Protein AF-A0A7S2SRZ9-F1 (afdb_monomer_lite)

Secondary structure (DSSP, 8-state):
------TTS-HHHHHHHHHHHHHHHHHSS-S--EEE--TT-THHHHH-HHHHHHH-TTSEEESSEEEE-GGG-EEEEE----SS-S--TT-SHHHHHHHHHHHHHHHTTSSPPPSEEEESS--HHHHHHH--SEEE-

pLDDT: mean 90.63, std 10.05, range [46.84, 98.19]

Radius of gyration: 14.75 Å; chains: 1; bounding box: 35×39×33 Å

Organism: NCBI:txid1034831

InterPro domains:
  IPR029052 Metallo-dependent phosphatase-like [G3DSA:3.60.21.10] (1-135)
  IPR029052 Metallo-dependent phosphatase-like [SSF56300] (15-127)
  IPR051693 UPF0046 metallophosphoesterase [PTHR12905] (13-125)

Sequence (137 aa):
DILMSARKWSLGGQLHKLREFNTWLGTVPCGYKIVVAGNHDALAPELGAARIQAALSHGTYLVNDHCRGPGGIRVFGCPHSSGRSHNRAFQSREWREAAERVAEDVEEGRTDPPDILVSHGPMHALAERLGPRVHIR

Foldseek 3Di:
DDDQLAPVDDLVSSLVSLLVVLVVLQVPPDPAAEDEAELRNQVDVVVDDVVSCVSNVSYHYADQDWDADPPRQIEGEQHAADDDDPRGPNPDPVSVVSNVVVLVCCVVVVDPQGQEYEYHYPPPVSCVSSVHVYYHD

Structure (mm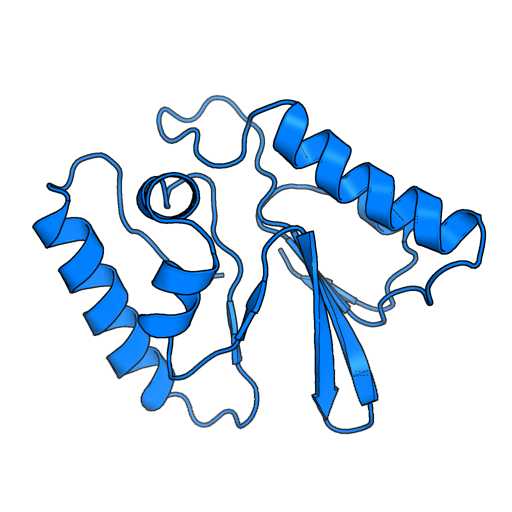CIF, N/CA/C/O backbone):
data_AF-A0A7S2SRZ9-F1
#
_entry.id   AF-A0A7S2SRZ9-F1
#
loop_
_atom_site.group_PDB
_atom_site.id
_atom_site.type_symbol
_atom_site.label_atom_id
_atom_site.label_alt_id
_atom_site.label_comp_id
_atom_site.label_asym_id
_atom_site.label_entity_id
_atom_site.label_seq_id
_atom_site.pdbx_PDB_ins_code
_atom_site.Cartn_x
_atom_site.Cartn_y
_atom_site.Cartn_z
_atom_site.occupancy
_atom_site.B_iso_or_equiv
_atom_site.auth_seq_id
_atom_site.auth_comp_id
_atom_site.auth_asym_id
_atom_site.auth_atom_id
_atom_site.pdbx_PDB_model_num
ATOM 1 N N . ASP A 1 1 ? -8.054 2.992 -3.087 1.00 46.84 1 ASP A N 1
ATOM 2 C CA . ASP A 1 1 ? -7.334 4.025 -2.314 1.00 46.84 1 ASP A CA 1
ATOM 3 C C . ASP A 1 1 ? -8.309 4.976 -1.654 1.00 46.84 1 ASP A C 1
ATOM 5 O O . ASP A 1 1 ? -9.060 5.596 -2.389 1.00 46.84 1 ASP A O 1
ATOM 9 N N . ILE A 1 2 ? -8.321 5.090 -0.318 1.00 48.50 2 ILE A N 1
ATOM 10 C CA . ILE A 1 2 ? -8.730 6.310 0.408 1.00 48.50 2 ILE A CA 1
ATOM 11 C C . ILE A 1 2 ? -8.011 6.301 1.766 1.00 48.50 2 ILE A C 1
ATOM 13 O O . ILE A 1 2 ? -8.401 5.569 2.661 1.00 48.50 2 ILE A O 1
ATOM 17 N N . LEU A 1 3 ? -7.015 7.158 1.961 1.00 47.69 3 LEU A N 1
ATOM 18 C CA . LEU A 1 3 ? -6.891 7.914 3.203 1.00 47.69 3 LEU A CA 1
ATOM 19 C C . LEU A 1 3 ? -6.440 9.327 2.816 1.00 47.69 3 LEU A C 1
ATOM 21 O O . LEU A 1 3 ? -5.633 9.525 1.914 1.00 47.69 3 LEU A O 1
ATOM 25 N N . MET A 1 4 ? -7.088 10.324 3.414 1.00 53.69 4 MET A N 1
ATOM 26 C CA . MET A 1 4 ? -6.797 11.739 3.199 1.00 53.69 4 MET A CA 1
ATOM 27 C C . MET A 1 4 ? -6.466 12.378 4.545 1.00 53.69 4 MET A C 1
ATOM 29 O O . MET A 1 4 ? -7.227 13.203 5.053 1.00 53.69 4 MET A O 1
ATOM 33 N N . SER A 1 5 ? -5.330 12.015 5.146 1.00 55.72 5 SER A N 1
ATOM 34 C CA . SER A 1 5 ? -4.807 12.767 6.292 1.00 55.72 5 SER A CA 1
ATOM 35 C C . SER A 1 5 ? -3.949 13.930 5.785 1.00 55.72 5 SER A C 1
ATOM 37 O O . SER A 1 5 ? -2.727 13.869 5.792 1.00 55.72 5 SER A O 1
ATOM 39 N N . ALA A 1 6 ? -4.574 14.987 5.262 1.00 56.84 6 ALA A N 1
ATOM 40 C CA . ALA A 1 6 ? -3.832 16.107 4.683 1.00 56.84 6 ALA A CA 1
ATOM 41 C C . ALA A 1 6 ? -2.792 16.682 5.672 1.00 56.84 6 ALA A C 1
ATOM 43 O O . ALA A 1 6 ? -3.127 16.986 6.818 1.00 56.84 6 ALA A O 1
ATOM 44 N N . ARG A 1 7 ? -1.564 16.950 5.191 1.00 60.06 7 ARG A N 1
ATOM 45 C CA . ARG A 1 7 ? -0.443 17.564 5.949 1.00 60.06 7 ARG A CA 1
ATOM 46 C C . ARG A 1 7 ? -0.775 18.866 6.691 1.00 60.06 7 ARG A C 1
ATOM 48 O O . ARG A 1 7 ? 0.013 19.327 7.504 1.00 60.06 7 ARG A O 1
ATOM 55 N N . LYS A 1 8 ? -1.911 19.494 6.380 1.00 65.31 8 LYS A N 1
ATOM 56 C CA . LYS A 1 8 ? -2.386 20.731 7.014 1.00 65.31 8 LYS A CA 1
ATOM 57 C C . LYS A 1 8 ? -3.032 20.500 8.385 1.00 65.31 8 LYS A C 1
ATOM 59 O O . LYS A 1 8 ? -3.385 21.470 9.047 1.00 65.31 8 LYS A O 1
ATOM 64 N N . TRP A 1 9 ? -3.236 19.251 8.798 1.00 70.38 9 TRP A N 1
ATOM 65 C CA . TRP A 1 9 ? -3.824 18.926 10.094 1.00 70.38 9 TRP A CA 1
ATOM 66 C C . TRP A 1 9 ? -2.756 18.645 11.144 1.00 70.38 9 TRP A C 1
ATOM 68 O O . TRP A 1 9 ? -1.704 18.075 10.852 1.00 70.38 9 TRP A O 1
ATOM 78 N N . SER A 1 10 ? -3.056 19.005 12.393 1.00 81.12 10 SER A N 1
ATOM 79 C CA . SER A 1 10 ? -2.237 18.600 13.535 1.00 81.12 10 SER A CA 1
ATOM 80 C C . SER A 1 10 ? -2.118 17.073 13.595 1.00 81.12 10 SER A C 1
ATOM 82 O O . SER A 1 10 ? -2.976 16.353 13.079 1.00 81.12 10 SER A O 1
ATOM 84 N N . LEU A 1 11 ? -1.084 16.567 14.270 1.00 81.25 11 LEU A N 1
ATOM 85 C CA . LEU A 1 11 ? -0.902 15.129 14.492 1.00 81.25 11 LEU A CA 1
ATOM 86 C C . LEU A 1 11 ? -2.172 14.471 15.066 1.00 81.25 11 LEU A C 1
ATOM 88 O O . LEU A 1 11 ? -2.621 13.436 14.57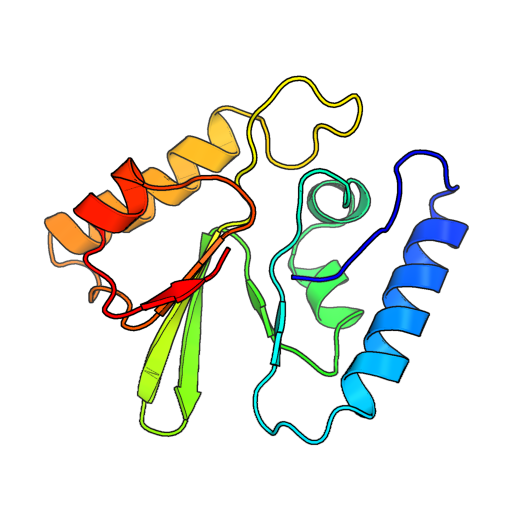8 1.00 81.25 11 LEU A O 1
ATOM 92 N N . GLY A 1 12 ? -2.796 15.118 16.057 1.00 85.06 12 GLY A N 1
ATOM 93 C CA . GLY A 1 12 ? -4.062 14.667 16.638 1.00 85.06 12 GLY A CA 1
ATOM 94 C C . GLY A 1 12 ? -5.217 14.651 15.631 1.00 85.06 12 GLY A C 1
ATOM 95 O O . GLY A 1 12 ? -5.990 13.696 15.610 1.00 85.06 12 GLY A O 1
ATOM 96 N N . GLY A 1 13 ? -5.305 15.658 14.754 1.00 86.75 13 GLY A N 1
ATOM 97 C CA . GLY A 1 13 ? -6.311 15.711 13.689 1.00 86.75 13 GLY A CA 1
ATOM 98 C C . GLY A 1 13 ? -6.131 14.609 12.641 1.00 86.75 13 GLY A C 1
ATOM 99 O O . GLY A 1 13 ? -7.102 13.959 12.259 1.00 86.75 13 GLY A O 1
ATOM 100 N N . GLN A 1 14 ? -4.891 14.336 12.225 1.00 85.81 14 GLN A N 1
ATOM 101 C CA . GLN A 1 14 ? -4.582 13.245 11.294 1.00 85.81 14 GLN A CA 1
ATOM 102 C C . GLN A 1 14 ? -4.913 11.871 11.904 1.00 85.81 14 GLN A C 1
ATOM 104 O O . GLN A 1 14 ? -5.553 11.048 11.253 1.00 85.81 14 GLN A O 1
ATOM 109 N N . LEU A 1 15 ? -4.564 11.647 13.177 1.00 88.12 15 LEU A N 1
ATOM 110 C CA . LEU A 1 15 ? -4.910 10.422 13.910 1.00 88.12 15 LEU A CA 1
ATOM 111 C C . LEU A 1 15 ? -6.419 10.238 14.084 1.00 88.12 15 LEU A C 1
ATOM 113 O O . LEU A 1 15 ? -6.926 9.126 13.948 1.00 88.12 15 LEU A O 1
ATOM 117 N N . HIS A 1 16 ? -7.147 11.312 14.389 1.00 89.25 16 HIS A N 1
ATOM 118 C CA . HIS A 1 16 ? -8.603 11.267 14.483 1.00 89.25 16 HIS A CA 1
ATOM 119 C C . HIS A 1 16 ? -9.222 10.824 13.153 1.00 89.25 16 HIS A C 1
ATOM 121 O O . HIS A 1 16 ? -10.063 9.931 13.135 1.00 89.25 16 HIS A O 1
ATOM 127 N N . LYS A 1 17 ? -8.726 11.354 12.035 1.00 89.62 17 LYS A N 1
ATOM 128 C CA . LYS A 1 17 ? -9.221 11.027 10.693 1.00 89.62 17 LYS A CA 1
ATOM 129 C C . LYS A 1 17 ? -8.868 9.617 10.244 1.00 89.62 17 LYS A C 1
ATOM 131 O O . LYS A 1 17 ? -9.695 8.960 9.622 1.00 89.62 17 LYS A O 1
ATOM 136 N N . LEU A 1 18 ? -7.696 9.118 10.632 1.00 90.12 18 LEU A N 1
ATOM 137 C CA . LEU A 1 18 ? -7.335 7.710 10.468 1.00 90.12 18 LEU A CA 1
ATOM 138 C C . LEU A 1 18 ? -8.318 6.786 11.207 1.00 90.12 18 LEU A C 1
ATOM 140 O O . LEU A 1 18 ? -8.743 5.773 10.658 1.00 90.12 18 LEU A O 1
ATOM 144 N N . ARG A 1 19 ? -8.728 7.155 12.428 1.00 92.12 19 ARG A N 1
ATOM 145 C CA . ARG A 1 19 ? -9.721 6.397 13.207 1.00 92.12 19 ARG A CA 1
ATOM 146 C C . ARG A 1 19 ? -11.119 6.479 12.601 1.00 92.12 19 ARG A C 1
ATOM 148 O O . ARG A 1 19 ? -11.777 5.452 12.511 1.00 92.12 19 ARG A O 1
ATOM 155 N N . GLU A 1 20 ? -11.561 7.657 12.159 1.00 93.38 20 GLU A N 1
ATOM 156 C CA . GLU A 1 20 ? -12.841 7.810 11.447 1.00 93.38 20 GLU A CA 1
ATOM 157 C C . GLU A 1 20 ? -12.875 6.960 10.173 1.00 93.38 20 GLU A C 1
ATOM 159 O O . GLU A 1 20 ? -13.856 6.259 9.921 1.00 93.38 20 GLU A O 1
ATOM 164 N N . PHE A 1 21 ? -11.780 6.970 9.406 1.00 93.12 21 PHE A N 1
ATOM 165 C CA . PHE A 1 21 ? -11.633 6.119 8.235 1.00 93.12 21 PHE A CA 1
ATOM 166 C C . PHE A 1 21 ? -11.708 4.636 8.602 1.00 93.12 21 PHE A C 1
ATOM 168 O O . PHE A 1 21 ? -12.443 3.902 7.953 1.00 93.12 21 PHE A O 1
ATOM 175 N N . ASN A 1 22 ? -11.023 4.195 9.660 1.00 94.94 22 ASN A N 1
ATOM 176 C CA . ASN A 1 22 ? -11.105 2.810 10.121 1.00 94.94 22 ASN A CA 1
ATOM 177 C C . ASN A 1 22 ? -12.532 2.420 10.547 1.00 94.94 22 ASN A C 1
ATOM 179 O O . ASN A 1 22 ? -13.010 1.349 10.181 1.00 94.94 22 ASN A O 1
ATOM 183 N N . THR A 1 23 ? -13.242 3.297 11.264 1.00 96.00 23 THR A N 1
ATOM 184 C CA . THR A 1 23 ? -14.647 3.076 11.638 1.00 96.00 23 THR A CA 1
ATOM 185 C C . THR A 1 23 ? -15.525 2.893 10.401 1.00 96.00 23 THR A C 1
ATOM 187 O O . THR A 1 23 ? -16.303 1.945 10.339 1.00 96.00 23 THR A O 1
ATOM 190 N N . TRP A 1 24 ? -15.373 3.755 9.391 1.00 95.31 24 TRP A N 1
ATOM 191 C CA . TRP A 1 24 ? -16.070 3.599 8.112 1.00 95.31 24 TRP A CA 1
ATOM 192 C C . TRP A 1 24 ? -15.651 2.318 7.377 1.00 95.31 24 TRP A C 1
ATOM 194 O O . TRP A 1 24 ? -16.499 1.589 6.874 1.00 95.31 24 TRP A O 1
ATOM 204 N N . LEU A 1 25 ? -14.361 1.981 7.369 1.00 94.50 25 LEU A N 1
ATOM 205 C CA . LEU A 1 25 ? -13.844 0.764 6.744 1.00 94.50 25 LEU A CA 1
ATOM 206 C C . LEU A 1 25 ? -14.484 -0.498 7.350 1.00 94.50 25 LEU A C 1
ATOM 208 O O . LEU A 1 25 ? -14.723 -1.481 6.644 1.00 94.50 25 LEU A O 1
ATOM 212 N N . GLY A 1 26 ? -14.822 -0.455 8.642 1.00 95.88 26 GLY A N 1
ATOM 213 C CA . GLY A 1 26 ? -15.571 -1.496 9.341 1.00 95.88 26 GLY A CA 1
ATOM 214 C C . GLY A 1 26 ? -17.003 -1.702 8.831 1.00 95.88 26 GLY A C 1
ATOM 215 O O . GLY A 1 26 ? -17.499 -2.824 8.908 1.00 95.88 26 GLY A O 1
ATOM 216 N N . THR A 1 27 ? -17.652 -0.680 8.258 1.00 96.25 27 THR A N 1
ATOM 217 C CA . THR A 1 27 ? -19.038 -0.775 7.756 1.00 96.25 27 THR A CA 1
ATOM 218 C C . THR A 1 27 ? -19.136 -1.293 6.323 1.00 96.25 27 THR A C 1
ATOM 220 O O . THR A 1 27 ? -20.201 -1.745 5.904 1.00 96.25 27 THR A O 1
ATOM 223 N N . VAL A 1 28 ? -18.036 -1.265 5.564 1.00 94.88 28 VAL A N 1
ATOM 224 C CA . VAL A 1 28 ? -18.012 -1.762 4.184 1.00 94.88 28 VAL A CA 1
ATOM 225 C C . VAL A 1 28 ? -18.234 -3.287 4.185 1.00 94.88 28 VAL A C 1
ATOM 227 O O . VAL A 1 28 ? -17.447 -3.999 4.827 1.00 94.88 28 VAL A O 1
ATOM 230 N N . PRO A 1 29 ? -19.239 -3.819 3.451 1.00 93.94 29 PRO A N 1
ATOM 231 C CA . PRO A 1 29 ? -19.583 -5.245 3.422 1.00 93.94 29 PRO A CA 1
ATOM 232 C C . PRO A 1 29 ? -18.619 -6.044 2.528 1.00 93.94 29 PRO A C 1
ATOM 234 O O . PRO A 1 29 ? -19.012 -6.718 1.581 1.00 93.94 29 PRO A O 1
ATOM 237 N N . CYS A 1 30 ? -17.326 -5.945 2.824 1.00 88.31 30 CYS A N 1
ATOM 238 C CA . CYS A 1 30 ? -16.256 -6.697 2.187 1.00 88.31 30 CYS A CA 1
ATOM 239 C C . CYS A 1 30 ? -15.452 -7.435 3.265 1.00 88.31 30 CYS A C 1
ATOM 241 O O . CYS A 1 30 ? -15.080 -6.840 4.279 1.00 88.31 30 CYS A O 1
ATOM 243 N N . GLY A 1 31 ? -15.181 -8.725 3.054 1.00 86.06 31 GLY A N 1
ATOM 244 C CA . GLY A 1 31 ? -14.431 -9.547 4.010 1.00 86.06 31 GLY A CA 1
ATOM 245 C C . GLY A 1 31 ? -12.929 -9.247 4.046 1.00 86.06 31 GLY A C 1
ATOM 246 O O . GLY A 1 31 ? -12.291 -9.482 5.065 1.00 86.06 31 GLY A O 1
ATOM 247 N N . TYR A 1 32 ? -12.370 -8.703 2.960 1.00 90.31 32 TYR A N 1
ATOM 248 C CA . TYR A 1 32 ? -10.939 -8.432 2.822 1.00 90.31 32 TYR A CA 1
ATOM 249 C C . TYR A 1 32 ? -10.723 -7.013 2.311 1.00 90.31 32 TYR A C 1
ATOM 251 O O . TYR A 1 32 ? -11.166 -6.649 1.224 1.00 90.31 32 TYR A O 1
ATOM 259 N N . LYS A 1 33 ? -10.046 -6.202 3.119 1.00 93.44 33 LYS A N 1
ATOM 260 C CA . LYS A 1 33 ? -9.837 -4.777 2.870 1.00 93.44 33 LYS A CA 1
ATOM 261 C C . LYS A 1 33 ? -8.346 -4.505 2.862 1.00 93.44 33 LYS A C 1
ATOM 263 O O . LYS A 1 33 ? -7.702 -4.643 3.895 1.00 93.44 33 LYS A O 1
ATOM 268 N N . ILE A 1 34 ? -7.816 -4.132 1.707 1.00 94.00 34 ILE A N 1
ATOM 269 C CA . ILE A 1 34 ? -6.416 -3.735 1.555 1.00 94.00 34 ILE A CA 1
ATOM 270 C C . ILE A 1 34 ? -6.348 -2.214 1.537 1.00 94.00 34 ILE A C 1
ATOM 272 O O . ILE A 1 34 ? -7.137 -1.561 0.854 1.00 94.00 34 ILE A O 1
ATOM 276 N N . VAL A 1 35 ? -5.410 -1.660 2.297 1.00 94.81 35 VAL A N 1
ATOM 277 C CA . VAL A 1 35 ? -5.158 -0.224 2.377 1.00 94.81 35 VAL A CA 1
ATOM 278 C C . VAL A 1 35 ? -3.701 0.034 2.020 1.00 94.81 35 VAL A C 1
ATOM 280 O O . VAL A 1 35 ? -2.792 -0.558 2.599 1.00 94.81 35 VAL A O 1
ATOM 283 N N . VAL A 1 36 ? -3.486 0.948 1.082 1.00 94.50 36 VAL A N 1
ATOM 284 C CA . VAL A 1 36 ? -2.178 1.505 0.736 1.00 94.50 36 VAL A CA 1
ATOM 285 C C . VAL A 1 36 ? -2.261 3.010 0.971 1.00 94.50 36 VAL A C 1
ATOM 287 O O . VAL A 1 36 ? -3.294 3.628 0.711 1.00 94.50 36 VAL A O 1
ATOM 290 N N . ALA A 1 37 ? -1.205 3.586 1.540 1.00 93.69 37 ALA A N 1
ATOM 291 C CA . ALA A 1 37 ? -1.128 5.023 1.777 1.00 93.69 37 ALA A CA 1
ATOM 292 C C . ALA A 1 37 ? -0.678 5.768 0.515 1.00 93.69 37 ALA A C 1
ATOM 294 O O . ALA A 1 37 ? 0.007 5.212 -0.344 1.00 93.69 37 ALA A O 1
ATOM 295 N N . GLY A 1 38 ? -1.026 7.048 0.439 1.00 90.94 38 GLY A N 1
ATOM 296 C CA . GLY A 1 38 ? -0.688 7.913 -0.678 1.00 90.94 38 GLY A CA 1
ATOM 297 C C . GLY A 1 38 ? 0.150 9.125 -0.302 1.00 90.94 38 GLY A C 1
ATOM 298 O O . GLY A 1 38 ? 0.547 9.340 0.844 1.00 90.94 38 GLY A O 1
ATOM 299 N N . ASN A 1 39 ? 0.391 9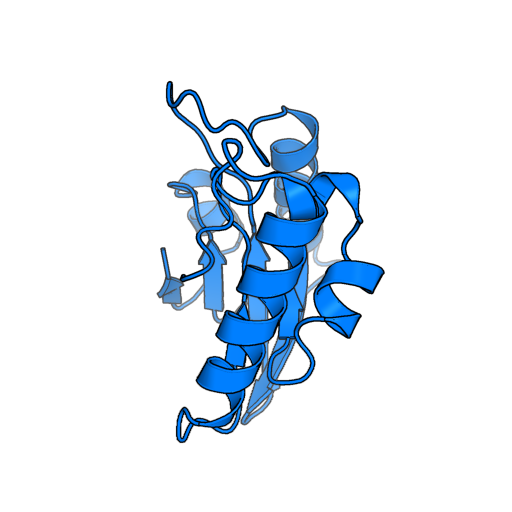.993 -1.287 1.00 91.31 39 ASN A N 1
ATOM 300 C CA . ASN A 1 39 ? 1.232 11.180 -1.108 1.00 91.31 39 ASN A CA 1
ATOM 301 C C . ASN A 1 39 ? 0.693 12.180 -0.068 1.00 91.31 39 ASN A C 1
ATOM 303 O O . ASN A 1 39 ? 1.465 13.003 0.433 1.00 91.31 39 ASN A O 1
ATOM 307 N N . HIS A 1 40 ? -0.605 12.106 0.250 1.00 88.88 40 HIS A N 1
ATOM 308 C CA . HIS A 1 40 ? -1.276 12.907 1.275 1.00 88.88 40 HIS A CA 1
ATOM 309 C C . HIS A 1 40 ? -1.063 12.388 2.699 1.00 88.88 40 HIS A C 1
ATOM 311 O O . HIS A 1 40 ? -1.140 13.194 3.620 1.00 88.88 40 HIS A O 1
ATOM 317 N N . ASP A 1 41 ? -0.719 11.117 2.890 1.00 89.44 41 ASP A N 1
ATOM 318 C CA . ASP A 1 41 ? -0.710 10.467 4.202 1.00 89.44 41 ASP A CA 1
ATOM 319 C C . ASP A 1 41 ? 0.647 10.594 4.893 1.00 89.44 41 ASP A C 1
ATOM 321 O O . ASP A 1 41 ? 1.338 9.616 5.158 1.00 89.44 41 ASP A O 1
ATOM 325 N N . ALA A 1 42 ? 1.062 11.828 5.177 1.00 88.81 42 ALA A N 1
ATOM 326 C CA . ALA A 1 42 ? 2.361 12.106 5.797 1.00 88.81 42 ALA A CA 1
ATOM 327 C C . ALA A 1 42 ? 2.527 11.489 7.189 1.00 88.81 42 ALA A C 1
ATOM 329 O O . ALA A 1 42 ? 3.638 11.137 7.573 1.00 88.81 42 ALA A O 1
ATOM 330 N N . LEU A 1 43 ? 1.413 11.281 7.890 1.00 89.50 43 LEU A N 1
ATOM 331 C CA . LEU A 1 43 ? 1.380 10.555 9.149 1.00 89.50 43 LEU A CA 1
ATOM 332 C C . LEU A 1 43 ? 1.940 9.129 9.025 1.00 89.50 43 LEU A C 1
ATOM 334 O O . LEU A 1 43 ? 2.527 8.610 9.971 1.00 89.50 43 LEU A O 1
ATOM 338 N N . ALA A 1 44 ? 1.747 8.480 7.876 1.00 90.88 44 ALA A N 1
ATOM 339 C CA . ALA A 1 44 ? 2.083 7.077 7.697 1.00 90.88 44 ALA A CA 1
ATOM 340 C C . ALA A 1 44 ? 3.593 6.777 7.742 1.00 90.88 44 ALA A C 1
ATOM 342 O O . ALA A 1 44 ? 3.984 5.912 8.532 1.00 90.88 44 ALA A O 1
ATOM 343 N N . PRO A 1 45 ? 4.467 7.474 6.984 1.00 91.06 45 PRO A N 1
ATOM 344 C CA . PRO A 1 45 ? 5.907 7.307 7.141 1.00 91.06 45 PRO A CA 1
ATOM 345 C C . PRO A 1 45 ? 6.420 7.829 8.495 1.00 91.06 45 PRO A C 1
ATOM 347 O O . PRO A 1 45 ? 7.412 7.306 8.988 1.00 91.06 45 PRO A O 1
ATOM 350 N N . GLU A 1 46 ? 5.755 8.811 9.118 1.00 89.88 46 GLU A N 1
ATOM 351 C CA . GLU A 1 46 ? 6.156 9.366 10.425 1.00 89.88 46 GLU A CA 1
ATOM 352 C C . GLU A 1 46 ? 5.874 8.413 11.600 1.00 89.88 46 GLU A C 1
ATOM 354 O O . GLU A 1 46 ? 6.706 8.264 12.494 1.00 89.88 46 GLU A O 1
ATOM 359 N N . LEU A 1 47 ? 4.708 7.756 11.622 1.00 90.69 47 LEU A N 1
ATOM 360 C CA . LEU A 1 47 ? 4.346 6.794 12.672 1.00 90.69 47 LEU A CA 1
ATOM 361 C C . LEU A 1 47 ? 4.897 5.388 12.425 1.00 90.69 47 LEU A C 1
ATOM 363 O O . LEU A 1 47 ? 5.063 4.625 13.381 1.00 90.69 47 LEU A O 1
ATOM 367 N N . GLY A 1 48 ? 5.140 5.037 11.164 1.00 92.81 48 GLY A N 1
ATOM 368 C CA . GLY A 1 48 ? 5.576 3.711 10.751 1.00 92.81 48 GLY A CA 1
ATOM 369 C C . GLY A 1 48 ? 4.432 2.701 10.609 1.00 92.81 48 GLY A C 1
ATOM 370 O O . GLY A 1 48 ? 3.357 2.822 11.207 1.00 92.81 48 GLY A O 1
ATOM 371 N N . ALA A 1 49 ? 4.687 1.664 9.808 1.00 93.50 49 ALA A N 1
ATOM 372 C CA . ALA A 1 49 ? 3.662 0.729 9.347 1.00 93.50 49 ALA A CA 1
ATOM 373 C C . ALA A 1 49 ? 2.920 0.010 10.481 1.00 93.50 49 ALA A C 1
ATOM 375 O O . ALA A 1 49 ? 1.696 -0.067 10.446 1.00 93.50 49 ALA A O 1
ATOM 376 N N . ALA A 1 50 ? 3.627 -0.430 11.526 1.00 95.38 50 ALA A N 1
ATOM 377 C CA . ALA A 1 50 ? 3.017 -1.140 12.652 1.00 95.38 50 ALA A CA 1
ATOM 378 C C . ALA A 1 50 ? 1.964 -0.293 13.392 1.00 95.38 50 ALA A C 1
ATOM 380 O O . ALA A 1 50 ? 0.898 -0.792 13.754 1.00 95.38 50 ALA A O 1
ATOM 381 N N . ARG A 1 51 ? 2.227 1.006 13.590 1.00 94.88 51 ARG A N 1
ATOM 382 C CA . ARG A 1 51 ? 1.285 1.911 14.267 1.00 94.88 51 ARG A CA 1
ATOM 383 C C . ARG A 1 51 ? 0.090 2.255 13.387 1.00 94.88 51 ARG A C 1
ATOM 385 O O . ARG A 1 51 ? -1.025 2.345 13.894 1.00 94.88 51 ARG A O 1
ATOM 392 N N . ILE A 1 52 ? 0.313 2.423 12.084 1.00 94.75 52 ILE A N 1
ATOM 393 C CA . ILE A 1 52 ? -0.776 2.636 11.126 1.00 94.75 52 ILE A CA 1
ATOM 394 C C . ILE A 1 52 ? -1.660 1.391 11.033 1.00 94.75 52 ILE A C 1
ATOM 396 O O . ILE A 1 52 ? -2.875 1.515 11.144 1.00 94.75 52 ILE A O 1
ATOM 400 N N . GLN A 1 53 ? -1.072 0.197 10.940 1.00 95.62 53 GLN A N 1
ATOM 401 C CA . GLN A 1 53 ? -1.811 -1.064 10.957 1.00 95.62 53 GLN A CA 1
ATOM 402 C C . GLN A 1 53 ? -2.632 -1.227 12.244 1.00 95.62 53 GLN A C 1
ATOM 404 O O . GLN A 1 53 ? -3.794 -1.621 12.178 1.00 95.62 53 GLN A O 1
ATOM 409 N N . ALA A 1 54 ? -2.075 -0.885 13.410 1.00 95.75 54 ALA A N 1
ATOM 410 C CA . ALA A 1 54 ? -2.817 -0.931 14.672 1.00 95.75 54 ALA A CA 1
ATOM 411 C C . ALA A 1 54 ? -4.029 0.023 14.684 1.00 95.75 54 ALA A C 1
ATOM 413 O O . ALA A 1 54 ? -5.053 -0.286 15.290 1.00 95.75 54 ALA A O 1
ATOM 414 N N . ALA A 1 55 ? -3.932 1.172 14.009 1.00 93.44 55 ALA A N 1
ATOM 415 C CA . ALA A 1 55 ? -5.037 2.120 13.871 1.00 93.44 55 ALA A CA 1
ATOM 416 C C . ALA A 1 55 ? -6.051 1.727 12.778 1.00 93.44 55 ALA A C 1
ATOM 418 O O . ALA A 1 55 ? -7.214 2.116 12.867 1.00 93.44 55 ALA A O 1
ATOM 419 N N . LEU A 1 56 ? -5.627 0.954 11.775 1.00 93.69 56 LEU A N 1
ATOM 420 C CA . LEU A 1 56 ? -6.441 0.424 10.678 1.00 93.69 56 LEU A CA 1
ATOM 421 C C . LEU A 1 56 ? -6.899 -1.016 10.955 1.00 93.69 56 LEU A C 1
ATOM 423 O O . LEU A 1 56 ? -6.742 -1.899 10.120 1.00 93.69 56 LEU A O 1
ATOM 427 N N . SER A 1 57 ? -7.465 -1.274 12.134 1.00 95.62 57 SER A N 1
ATOM 428 C CA . SER A 1 57 ? -7.847 -2.626 12.571 1.00 95.62 57 SER A CA 1
ATOM 429 C C . SER A 1 57 ? -8.890 -3.335 11.691 1.00 95.62 57 SER A C 1
ATOM 431 O O . SER A 1 57 ? -9.031 -4.551 11.785 1.00 95.62 57 SER A O 1
ATOM 433 N N . HIS A 1 58 ? -9.626 -2.609 10.846 1.00 96.19 58 HIS A N 1
ATOM 434 C CA . HIS A 1 58 ? -10.608 -3.174 9.916 1.00 96.19 58 HIS A CA 1
ATOM 435 C C . HIS A 1 58 ? -10.041 -3.484 8.522 1.00 96.19 58 HIS A C 1
ATOM 437 O O . HIS A 1 58 ? -10.800 -3.898 7.645 1.00 96.19 58 HIS A O 1
ATOM 443 N N . GLY A 1 59 ? -8.735 -3.313 8.301 1.00 94.06 59 GLY A N 1
ATOM 444 C CA . GLY A 1 59 ? -8.076 -3.666 7.046 1.00 94.06 59 GLY A CA 1
ATOM 445 C C . GLY A 1 59 ? -6.621 -4.089 7.220 1.00 94.06 59 GLY A C 1
ATOM 446 O O . GLY A 1 59 ? -6.039 -4.016 8.299 1.00 94.06 59 GLY A O 1
ATOM 447 N N . THR A 1 60 ? -6.024 -4.538 6.125 1.00 95.12 60 THR A N 1
ATOM 448 C CA . THR A 1 60 ? -4.600 -4.852 6.031 1.00 95.12 60 THR A CA 1
ATOM 449 C C . THR A 1 60 ? -3.893 -3.692 5.351 1.00 95.12 60 THR A C 1
ATOM 451 O O . THR A 1 60 ? -4.176 -3.368 4.197 1.00 95.12 60 THR A O 1
ATOM 454 N N . TYR A 1 61 ? -2.990 -3.054 6.081 1.00 96.25 61 TYR A N 1
ATOM 455 C CA . TYR A 1 61 ? -2.171 -1.954 5.609 1.00 96.25 61 TYR A CA 1
ATOM 456 C C . TYR A 1 61 ? -0.860 -2.486 5.030 1.00 96.25 61 TYR A C 1
ATOM 458 O O . TYR A 1 61 ? -0.102 -3.148 5.735 1.00 96.25 61 TYR A O 1
ATOM 466 N N . LEU A 1 62 ? -0.590 -2.189 3.758 1.00 95.94 62 LEU A N 1
ATOM 467 C CA . LEU A 1 62 ? 0.599 -2.665 3.048 1.00 95.94 62 LEU A CA 1
ATOM 468 C C . LEU A 1 62 ? 1.533 -1.511 2.673 1.00 95.94 62 LEU A C 1
ATOM 470 O O . LEU A 1 62 ? 1.098 -0.467 2.179 1.00 95.94 62 LEU A O 1
ATOM 474 N N . VAL A 1 63 ? 2.833 -1.724 2.884 1.00 95.75 63 VAL A N 1
ATOM 475 C CA . VAL A 1 63 ? 3.903 -0.758 2.600 1.00 95.75 63 VAL A CA 1
ATOM 476 C C . VAL A 1 63 ? 5.083 -1.494 1.977 1.00 95.75 63 VAL A C 1
ATOM 478 O O . VAL A 1 63 ? 5.968 -1.945 2.695 1.00 95.75 63 VAL A O 1
ATOM 481 N N . ASN A 1 64 ? 5.100 -1.597 0.646 1.00 95.75 64 ASN A N 1
ATOM 482 C CA . ASN A 1 64 ? 6.066 -2.419 -0.090 1.00 95.75 64 ASN A CA 1
ATOM 483 C C . ASN A 1 64 ? 6.140 -3.843 0.484 1.00 95.75 64 ASN A C 1
ATOM 485 O O . ASN A 1 64 ? 7.222 -4.380 0.698 1.00 95.75 64 ASN A O 1
ATOM 489 N N . ASP A 1 65 ? 4.970 -4.423 0.753 1.00 94.81 65 ASP A N 1
ATOM 490 C CA . ASP A 1 65 ? 4.823 -5.738 1.374 1.00 94.81 65 ASP A CA 1
ATOM 491 C C . ASP A 1 65 ? 3.631 -6.492 0.766 1.00 94.81 65 ASP A C 1
ATOM 493 O O . ASP A 1 65 ? 2.797 -5.912 0.053 1.00 94.81 65 ASP A O 1
ATOM 497 N N . HIS A 1 66 ? 3.562 -7.789 1.050 1.00 94.31 66 HIS A N 1
ATOM 498 C CA . HIS A 1 66 ? 2.576 -8.711 0.519 1.00 94.31 66 HIS A CA 1
ATOM 499 C C . HIS A 1 66 ? 1.606 -9.215 1.585 1.00 94.31 66 HIS A C 1
ATOM 501 O O . HIS A 1 66 ? 1.938 -9.393 2.754 1.00 94.31 66 HIS A O 1
ATOM 507 N N . CYS A 1 67 ? 0.404 -9.574 1.148 1.00 94.81 67 CYS A N 1
ATOM 508 C CA . CYS A 1 67 ? -0.481 -10.433 1.924 1.00 94.81 67 CYS A CA 1
ATOM 509 C C . CYS A 1 67 ? -1.183 -11.459 1.032 1.00 94.81 67 CYS A C 1
ATOM 511 O O . CYS A 1 67 ? -1.178 -11.364 -0.198 1.00 94.81 67 CYS A O 1
ATOM 513 N N . ARG A 1 68 ? -1.830 -12.441 1.666 1.00 95.06 68 ARG A N 1
ATOM 514 C CA . ARG A 1 68 ? -2.696 -13.410 0.987 1.00 95.06 68 ARG A CA 1
ATOM 515 C C . ARG A 1 68 ? -4.163 -13.062 1.230 1.00 95.06 68 ARG A C 1
ATOM 517 O O . ARG A 1 68 ? -4.600 -12.972 2.373 1.00 95.06 68 ARG A O 1
ATOM 524 N N . GLY A 1 69 ? -4.905 -12.861 0.148 1.00 89.50 69 GLY A N 1
ATOM 525 C CA . GLY A 1 69 ? -6.355 -12.698 0.145 1.00 89.50 69 GLY A CA 1
ATOM 526 C C . GLY A 1 69 ? -7.108 -14.038 0.094 1.00 89.50 69 GLY A C 1
ATOM 527 O O . GLY A 1 69 ? -6.501 -15.109 0.221 1.00 89.50 69 GLY A O 1
ATOM 528 N N . PRO A 1 70 ? -8.437 -14.000 -0.126 1.00 88.44 70 PRO A N 1
ATOM 529 C CA . PRO A 1 70 ? -9.261 -15.192 -0.332 1.00 88.44 70 PRO A CA 1
ATOM 530 C C . PRO A 1 70 ? -8.691 -16.097 -1.421 1.00 88.44 70 PRO A C 1
ATOM 532 O O . PRO A 1 70 ? -8.186 -15.613 -2.431 1.00 88.44 70 PRO A O 1
ATOM 535 N N . GLY A 1 71 ? -8.784 -17.415 -1.234 1.00 93.00 71 GLY A N 1
ATOM 536 C CA . GLY A 1 71 ? -8.320 -18.377 -2.239 1.00 93.00 71 GLY A CA 1
ATOM 537 C C . GLY A 1 71 ? -6.807 -18.351 -2.491 1.00 93.00 71 GLY A C 1
ATOM 538 O O . GLY A 1 71 ? -6.354 -18.895 -3.490 1.00 93.00 71 GLY A O 1
ATOM 539 N N . GLY A 1 72 ? -6.023 -17.718 -1.609 1.00 94.06 72 GLY A N 1
ATOM 540 C CA . GLY A 1 72 ? -4.566 -17.659 -1.723 1.00 94.06 72 GLY A CA 1
ATOM 541 C C . GLY A 1 72 ? -4.034 -16.587 -2.676 1.00 94.06 72 GLY A C 1
ATOM 542 O O . GLY A 1 72 ? -2.829 -16.582 -2.918 1.00 94.06 72 GLY A O 1
ATOM 543 N N . ILE A 1 73 ? -4.893 -15.682 -3.168 1.00 95.50 73 ILE A N 1
ATOM 544 C CA . ILE A 1 73 ? -4.523 -14.560 -4.047 1.00 95.50 73 ILE A CA 1
ATOM 545 C C . ILE A 1 73 ? -3.413 -13.730 -3.394 1.00 95.50 73 ILE A C 1
ATOM 547 O O . ILE A 1 73 ? -3.587 -13.231 -2.281 1.00 95.50 73 ILE A O 1
ATOM 551 N N . ARG A 1 74 ? -2.284 -13.554 -4.082 1.00 97.06 74 ARG A N 1
ATOM 552 C CA . ARG A 1 74 ? -1.156 -12.746 -3.603 1.00 97.06 74 ARG A CA 1
ATOM 553 C C . ARG A 1 74 ? -1.393 -11.285 -3.959 1.00 97.06 74 ARG A C 1
ATOM 555 O O . ARG A 1 74 ? -1.547 -10.947 -5.132 1.00 97.06 74 ARG A O 1
ATOM 562 N N . VAL A 1 75 ? -1.406 -10.420 -2.955 1.00 96.94 75 VAL A N 1
ATOM 563 C CA . VAL A 1 75 ? -1.554 -8.973 -3.132 1.00 96.94 75 VAL A CA 1
ATOM 564 C C . VAL A 1 75 ? -0.258 -8.302 -2.717 1.00 96.94 75 VAL A C 1
ATOM 566 O O . VAL A 1 75 ? 0.249 -8.602 -1.641 1.00 96.94 75 VAL A O 1
ATOM 569 N N . PHE A 1 76 ? 0.258 -7.398 -3.544 1.00 97.50 76 PHE A N 1
ATOM 570 C CA . PHE A 1 76 ? 1.375 -6.521 -3.206 1.00 97.50 76 PHE A CA 1
ATOM 571 C C . PHE A 1 76 ? 0.895 -5.071 -3.117 1.00 97.50 76 PHE A C 1
ATOM 573 O O . PHE A 1 76 ? 0.206 -4.594 -4.022 1.00 97.50 76 PHE A O 1
ATOM 580 N N . GLY A 1 77 ? 1.248 -4.374 -2.037 1.00 96.25 77 GLY A N 1
ATOM 581 C CA . GLY A 1 77 ? 0.873 -2.976 -1.820 1.00 96.25 77 GLY A CA 1
ATOM 582 C C . GLY A 1 77 ? 2.072 -2.035 -1.868 1.00 96.25 77 GLY A C 1
ATOM 583 O O . GLY A 1 77 ? 3.017 -2.206 -1.103 1.00 96.25 77 GLY A O 1
ATOM 584 N N . CYS A 1 78 ? 2.021 -1.007 -2.717 1.00 95.44 78 CYS A N 1
ATOM 585 C CA . CYS A 1 78 ? 3.113 -0.055 -2.921 1.00 95.44 78 CYS A CA 1
ATOM 586 C C . CYS A 1 78 ? 2.643 1.402 -2.733 1.00 95.44 78 CYS A C 1
ATOM 588 O O . CYS A 1 78 ? 1.940 1.941 -3.591 1.00 95.44 78 CYS A O 1
ATOM 590 N N . PRO A 1 79 ? 3.056 2.097 -1.658 1.00 94.94 79 PRO A N 1
ATOM 591 C CA . PRO A 1 79 ? 2.635 3.473 -1.410 1.00 94.94 79 PRO A CA 1
ATOM 592 C C . PRO A 1 79 ? 3.442 4.497 -2.214 1.00 94.94 79 PRO A C 1
ATOM 594 O O . PRO A 1 79 ? 3.190 5.697 -2.090 1.00 94.94 79 PRO A O 1
ATOM 597 N N . HIS A 1 80 ? 4.439 4.058 -3.003 1.00 94.19 80 HIS A N 1
ATOM 598 C CA . HIS A 1 80 ? 5.293 4.971 -3.755 1.00 94.19 80 HIS A CA 1
ATOM 599 C C . HIS A 1 80 ? 4.442 5.941 -4.569 1.00 94.19 80 HIS A C 1
ATOM 601 O O . HIS A 1 80 ? 3.502 5.562 -5.272 1.00 94.19 80 HIS A O 1
ATOM 607 N N . SER A 1 81 ? 4.796 7.214 -4.467 1.00 91.19 81 SER A N 1
ATOM 608 C CA . SER A 1 81 ? 4.116 8.283 -5.168 1.00 91.19 81 SER A CA 1
ATOM 609 C C . SER A 1 81 ? 5.115 9.156 -5.911 1.00 91.19 81 SER A C 1
ATOM 611 O O . SER A 1 81 ? 6.300 9.208 -5.589 1.00 91.19 81 SER A O 1
ATOM 613 N N . SER A 1 82 ? 4.632 9.873 -6.918 1.00 89.00 82 SER A N 1
ATOM 614 C CA . SER A 1 82 ? 5.441 10.778 -7.727 1.00 89.00 82 SER A CA 1
ATOM 615 C C . SER A 1 82 ? 4.654 12.047 -8.059 1.00 89.00 82 SER A C 1
ATOM 617 O O . SER A 1 82 ? 3.445 12.131 -7.832 1.00 89.00 82 SER A O 1
ATOM 619 N N . GLY A 1 83 ? 5.343 13.071 -8.563 1.00 87.44 83 GLY A N 1
ATOM 620 C CA . GLY A 1 83 ? 4.732 14.327 -9.001 1.00 87.44 83 GLY A CA 1
ATOM 621 C C . GLY A 1 83 ? 5.224 15.556 -8.238 1.00 87.44 83 GLY A C 1
ATOM 622 O O . GLY A 1 83 ? 6.229 15.520 -7.535 1.00 87.44 83 GLY A O 1
ATOM 623 N N . ARG A 1 84 ? 4.519 16.679 -8.425 1.00 87.25 84 ARG A N 1
ATOM 624 C CA . ARG A 1 84 ? 4.911 18.013 -7.923 1.00 87.25 84 ARG A CA 1
ATOM 625 C C . ARG A 1 84 ? 4.003 18.552 -6.811 1.00 87.25 84 ARG A C 1
ATOM 627 O O . ARG A 1 84 ? 4.066 19.733 -6.486 1.00 87.25 84 ARG A O 1
ATOM 634 N N . SER A 1 85 ? 3.133 17.708 -6.253 1.00 85.75 85 SER A N 1
ATOM 635 C CA . SER A 1 85 ? 2.226 18.107 -5.169 1.00 85.75 85 SER A CA 1
ATOM 636 C C . SER A 1 85 ? 3.001 18.573 -3.930 1.00 85.75 85 SER A C 1
ATOM 638 O O . SER A 1 85 ? 4.064 18.041 -3.614 1.00 85.75 85 SER A O 1
ATOM 640 N N . HIS A 1 86 ? 2.434 19.522 -3.179 1.00 85.50 86 HIS A N 1
ATOM 641 C CA . HIS A 1 86 ? 2.947 19.909 -1.858 1.00 85.50 86 HIS A CA 1
ATOM 642 C C . HIS A 1 86 ? 2.873 18.761 -0.836 1.00 85.50 86 HIS A C 1
ATOM 644 O O . HIS A 1 86 ? 3.632 18.735 0.137 1.00 85.50 86 HIS A O 1
ATOM 650 N N . ASN A 1 87 ? 1.985 17.789 -1.063 1.00 87.62 87 ASN A N 1
ATOM 651 C CA . ASN A 1 87 ? 1.940 16.553 -0.297 1.00 87.62 87 ASN A CA 1
ATOM 652 C C . ASN A 1 87 ? 2.915 15.547 -0.910 1.00 87.62 87 ASN A C 1
ATOM 654 O O . ASN A 1 87 ? 2.718 15.099 -2.042 1.00 87.62 87 ASN A O 1
ATOM 658 N N . ARG A 1 88 ? 3.983 15.248 -0.163 1.00 89.69 88 ARG A N 1
ATOM 659 C CA . ARG A 1 88 ? 5.166 14.520 -0.648 1.00 89.69 88 ARG A CA 1
ATOM 660 C C . ARG A 1 88 ? 5.460 13.232 0.123 1.00 89.69 88 ARG A C 1
ATOM 662 O O . ARG A 1 88 ? 6.604 12.782 0.131 1.00 89.69 88 ARG A O 1
ATOM 669 N N . ALA A 1 89 ? 4.474 12.666 0.823 1.00 91.44 89 ALA A N 1
ATOM 670 C CA . ALA A 1 89 ? 4.668 11.367 1.464 1.00 91.44 89 ALA A CA 1
ATOM 671 C C . ALA A 1 89 ? 5.014 10.314 0.396 1.00 91.44 89 ALA A C 1
ATOM 673 O O . ALA A 1 89 ? 4.513 10.382 -0.725 1.00 91.44 89 ALA A O 1
ATOM 674 N N . PHE A 1 90 ? 5.904 9.378 0.720 1.00 93.31 90 PHE A N 1
ATOM 675 C CA . PHE A 1 90 ? 6.295 8.277 -0.173 1.00 93.31 90 PHE A CA 1
ATOM 676 C C . PHE A 1 90 ? 6.925 8.670 -1.528 1.00 93.31 90 PHE A C 1
ATOM 678 O O . PHE A 1 90 ? 6.963 7.852 -2.444 1.00 93.31 90 PHE A O 1
ATOM 685 N N . GLN A 1 91 ? 7.442 9.900 -1.671 1.00 94.31 91 GLN A N 1
ATOM 686 C CA . GLN A 1 91 ? 8.113 10.366 -2.901 1.00 94.31 91 GLN A CA 1
ATOM 687 C C . GLN A 1 91 ? 9.644 10.231 -2.882 1.00 94.31 91 GLN A C 1
ATOM 689 O O . GLN A 1 91 ? 10.296 10.603 -3.858 1.00 94.31 91 GLN A O 1
ATOM 694 N N . SER A 1 92 ? 10.245 9.778 -1.774 1.00 92.19 92 SER A N 1
ATOM 695 C CA . SER A 1 92 ? 11.705 9.623 -1.710 1.00 92.19 92 SER A CA 1
ATOM 696 C C . SER A 1 92 ? 12.175 8.469 -2.597 1.00 92.19 92 SER A C 1
ATOM 698 O O . SER A 1 92 ? 11.425 7.537 -2.903 1.00 92.19 92 SER A O 1
ATOM 700 N N . ARG A 1 93 ? 13.449 8.538 -2.996 1.00 92.38 93 ARG A N 1
ATOM 701 C CA . ARG A 1 93 ? 14.123 7.476 -3.748 1.00 92.38 93 ARG A CA 1
ATOM 702 C C . ARG A 1 93 ? 14.079 6.142 -2.996 1.00 92.38 93 ARG A C 1
ATOM 704 O O . ARG A 1 93 ? 13.830 5.120 -3.615 1.00 92.38 93 ARG A O 1
ATOM 711 N N . GLU A 1 94 ? 14.208 6.167 -1.674 1.00 93.88 94 GLU A N 1
ATOM 712 C CA . GLU A 1 94 ? 14.193 4.968 -0.826 1.00 93.88 94 GLU A CA 1
ATOM 713 C C . GLU A 1 94 ? 12.876 4.186 -0.948 1.00 93.88 94 GLU A C 1
ATOM 715 O O . GLU A 1 94 ? 12.891 2.959 -1.001 1.00 93.88 94 GLU A O 1
ATOM 720 N N . TRP A 1 95 ? 11.732 4.879 -1.042 1.00 94.00 95 TRP A N 1
ATOM 721 C CA . TRP A 1 95 ? 10.427 4.229 -1.221 1.00 94.00 95 TRP A CA 1
ATOM 722 C C . TRP A 1 95 ? 10.297 3.537 -2.572 1.00 94.00 95 TRP A C 1
ATOM 724 O O . TRP A 1 95 ? 9.646 2.497 -2.663 1.00 94.00 95 TRP A O 1
ATOM 734 N N . ARG A 1 96 ? 10.918 4.119 -3.604 1.00 92.31 96 ARG A N 1
ATOM 735 C CA . ARG A 1 96 ? 10.984 3.528 -4.938 1.00 92.31 96 ARG A CA 1
ATOM 736 C C . ARG A 1 96 ? 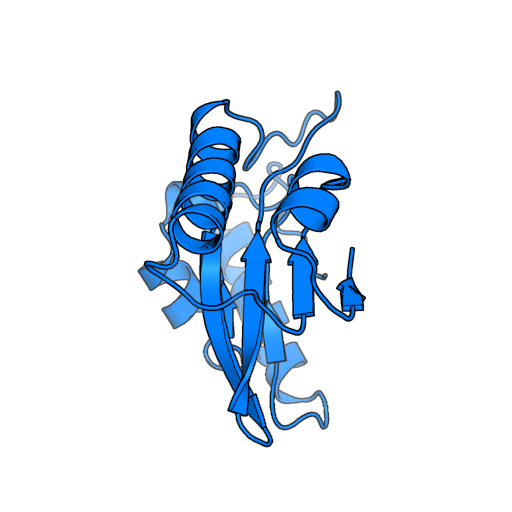11.894 2.305 -4.943 1.00 92.31 96 ARG A C 1
ATOM 738 O O . ARG A 1 96 ? 11.459 1.242 -5.362 1.00 92.31 96 ARG A O 1
ATOM 745 N N . GLU A 1 97 ? 13.108 2.443 -4.418 1.00 95.19 97 GLU A N 1
ATOM 746 C CA . GLU A 1 97 ? 14.085 1.351 -4.345 1.00 95.19 97 GLU A CA 1
ATOM 747 C C . GLU A 1 97 ? 13.561 0.178 -3.512 1.00 95.19 97 GLU A C 1
ATOM 749 O O . GLU A 1 97 ? 13.805 -0.976 -3.838 1.00 95.19 97 GLU A O 1
ATOM 754 N N . ALA A 1 98 ? 12.798 0.447 -2.450 1.00 95.38 98 ALA A N 1
ATOM 755 C CA . ALA A 1 98 ? 12.143 -0.600 -1.674 1.00 95.38 98 ALA A CA 1
ATOM 756 C C . ALA A 1 98 ? 11.120 -1.401 -2.490 1.00 95.38 98 ALA A C 1
ATOM 758 O O . ALA A 1 98 ? 11.027 -2.608 -2.302 1.00 95.38 98 ALA A O 1
ATOM 759 N N . ALA A 1 99 ? 10.384 -0.761 -3.400 1.00 94.81 99 ALA A N 1
ATOM 760 C CA . ALA A 1 99 ? 9.478 -1.467 -4.301 1.00 94.81 99 ALA A CA 1
ATOM 761 C C . ALA A 1 99 ? 10.244 -2.214 -5.409 1.00 94.81 99 ALA A C 1
ATOM 763 O O . ALA A 1 99 ? 9.862 -3.315 -5.790 1.00 94.81 99 ALA A O 1
ATOM 764 N N . GLU A 1 100 ? 11.342 -1.636 -5.905 1.00 95.50 100 GLU A N 1
ATOM 765 C CA . GLU A 1 100 ? 12.201 -2.260 -6.918 1.00 95.50 100 GLU A CA 1
ATOM 766 C C . GLU A 1 100 ? 12.902 -3.522 -6.389 1.00 95.50 100 GLU A C 1
ATOM 768 O O . GLU A 1 100 ? 12.961 -4.503 -7.123 1.00 95.50 100 GLU A O 1
ATOM 773 N N . ARG A 1 101 ? 13.314 -3.556 -5.113 1.00 97.00 101 ARG A N 1
ATOM 774 C CA . ARG A 1 101 ? 13.856 -4.769 -4.467 1.00 97.00 101 ARG A CA 1
ATOM 775 C C . ARG A 1 101 ? 12.879 -5.944 -4.472 1.00 97.00 101 ARG A C 1
ATOM 777 O O . ARG A 1 101 ? 13.288 -7.083 -4.645 1.00 97.00 101 ARG A O 1
ATOM 784 N N . VAL A 1 102 ? 11.583 -5.674 -4.329 1.00 96.25 102 VAL A N 1
ATOM 785 C CA . VAL A 1 102 ? 10.559 -6.726 -4.410 1.00 96.25 102 VAL A CA 1
ATOM 786 C C . VAL A 1 102 ? 10.469 -7.293 -5.827 1.00 96.25 102 VAL A C 1
ATOM 788 O O . VAL A 1 102 ? 10.304 -8.496 -6.000 1.00 96.25 102 VAL A O 1
ATOM 791 N N . ALA A 1 103 ? 10.606 -6.449 -6.852 1.00 96.56 103 ALA A N 1
ATOM 792 C CA . ALA A 1 103 ? 10.673 -6.930 -8.229 1.00 96.56 103 ALA A CA 1
ATOM 793 C C . ALA A 1 103 ? 11.942 -7.750 -8.494 1.00 96.56 103 ALA A C 1
ATOM 795 O O . ALA A 1 103 ? 11.851 -8.783 -9.145 1.00 96.56 103 ALA A O 1
ATOM 796 N N . GLU A 1 104 ? 13.087 -7.349 -7.935 1.00 97.75 104 GLU A N 1
ATOM 797 C CA . GLU A 1 104 ? 14.328 -8.138 -7.993 1.00 97.75 104 GLU A CA 1
ATOM 798 C C . GLU A 1 104 ? 14.142 -9.518 -7.341 1.00 97.75 104 GLU A C 1
ATOM 800 O O . GLU A 1 104 ? 14.504 -10.532 -7.931 1.00 97.75 104 GLU A O 1
ATOM 805 N N . ASP A 1 105 ? 13.492 -9.587 -6.173 1.00 97.12 105 ASP A N 1
ATOM 806 C CA . ASP A 1 105 ? 13.169 -10.860 -5.514 1.00 97.12 105 ASP A CA 1
ATOM 807 C C . ASP A 1 105 ? 12.297 -11.778 -6.390 1.00 97.12 105 ASP A C 1
ATOM 809 O O . ASP A 1 105 ? 12.482 -12.998 -6.369 1.00 97.12 105 ASP A O 1
ATOM 813 N N . VAL A 1 106 ? 11.351 -11.216 -7.152 1.00 96.50 106 VAL A N 1
ATOM 814 C CA . VAL A 1 106 ? 10.499 -11.970 -8.091 1.00 96.50 106 VAL A CA 1
ATOM 815 C C . VAL A 1 106 ? 11.306 -12.453 -9.296 1.00 96.50 106 VAL A C 1
ATOM 817 O O . VAL A 1 106 ? 11.226 -13.623 -9.665 1.00 96.50 106 VAL A O 1
ATOM 820 N N . GLU A 1 107 ? 12.104 -11.571 -9.897 1.00 96.81 107 GLU A N 1
ATOM 821 C CA . GLU A 1 107 ? 12.943 -11.867 -11.066 1.00 96.81 107 GLU A CA 1
ATOM 822 C C . GLU A 1 107 ? 13.994 -12.945 -10.758 1.00 96.81 107 GLU A C 1
ATOM 824 O O . GLU A 1 107 ? 14.276 -13.801 -11.596 1.00 96.81 107 GLU A O 1
ATOM 829 N N . GLU A 1 108 ? 14.531 -12.950 -9.537 1.00 97.88 108 GLU A N 1
ATOM 830 C CA . GLU A 1 108 ? 15.510 -13.932 -9.060 1.00 97.88 108 GLU A CA 1
ATOM 831 C C . GLU A 1 108 ? 14.863 -15.200 -8.467 1.00 97.88 108 GLU A C 1
ATOM 833 O O . GLU A 1 108 ? 15.566 -16.092 -7.988 1.00 97.88 108 GLU A O 1
ATOM 838 N N . GLY A 1 109 ? 13.528 -15.304 -8.491 1.00 96.38 109 GLY A N 1
ATOM 839 C CA . GLY A 1 109 ? 12.783 -16.475 -8.024 1.00 96.38 109 GLY A CA 1
ATOM 840 C C . GLY A 1 109 ? 12.820 -16.692 -6.507 1.00 96.38 109 GLY A C 1
ATOM 841 O O . GLY A 1 109 ? 12.517 -17.789 -6.037 1.00 96.38 109 GLY A O 1
ATOM 842 N N . ARG A 1 110 ? 13.194 -15.669 -5.726 1.00 96.38 110 ARG A N 1
ATOM 843 C CA . ARG A 1 110 ? 13.144 -15.700 -4.253 1.00 96.38 110 ARG A CA 1
ATOM 844 C C . ARG A 1 110 ? 11.725 -15.565 -3.726 1.00 96.38 110 ARG A C 1
ATOM 846 O O . ARG A 1 110 ? 11.417 -16.073 -2.649 1.00 96.38 110 ARG A O 1
ATOM 853 N N . THR A 1 111 ? 10.875 -14.874 -4.477 1.00 94.12 111 THR A N 1
ATOM 854 C CA . THR A 1 111 ? 9.453 -14.766 -4.190 1.00 94.12 111 THR A CA 1
ATOM 855 C C . THR A 1 111 ? 8.631 -14.913 -5.458 1.00 94.12 111 THR A C 1
ATOM 857 O O . THR A 1 111 ? 9.100 -14.819 -6.587 1.00 94.12 111 THR A O 1
ATOM 860 N N . ASP A 1 112 ? 7.366 -15.174 -5.223 1.00 95.69 112 ASP A N 1
ATOM 861 C CA . ASP A 1 112 ? 6.348 -15.417 -6.215 1.00 95.69 112 ASP A CA 1
ATOM 862 C C . ASP A 1 112 ? 5.758 -14.079 -6.715 1.00 95.69 112 ASP A C 1
ATOM 864 O O . ASP A 1 112 ? 5.495 -13.196 -5.889 1.00 95.69 112 ASP A O 1
ATOM 868 N N . PRO A 1 113 ? 5.468 -13.911 -8.021 1.00 97.38 113 PRO A N 1
ATOM 869 C CA . PRO A 1 113 ? 4.853 -12.683 -8.521 1.00 97.38 113 PRO A CA 1
ATOM 870 C C . PRO A 1 113 ? 3.463 -12.465 -7.895 1.00 97.38 113 PRO A C 1
ATOM 872 O O . PRO A 1 113 ? 2.716 -13.432 -7.694 1.00 97.38 113 PRO A O 1
ATOM 875 N N . PRO A 1 114 ? 3.070 -11.216 -7.585 1.00 97.56 114 PRO A N 1
ATOM 876 C CA . PRO A 1 114 ? 1.746 -10.938 -7.049 1.00 97.56 114 PRO A CA 1
ATOM 877 C C . PRO A 1 114 ? 0.668 -11.171 -8.108 1.00 97.56 114 PRO A C 1
ATOM 879 O O . PRO A 1 114 ? 0.858 -10.896 -9.286 1.00 97.56 114 PRO A O 1
ATOM 882 N N . ASP A 1 115 ? -0.513 -11.612 -7.690 1.00 98.19 115 ASP A N 1
ATOM 883 C CA . ASP A 1 115 ? -1.671 -11.683 -8.582 1.00 98.19 115 ASP A CA 1
ATOM 884 C C . ASP A 1 115 ? -2.321 -10.297 -8.735 1.00 98.19 115 ASP A C 1
ATOM 886 O O . ASP A 1 115 ? -2.824 -9.959 -9.808 1.00 98.19 115 ASP A O 1
ATOM 890 N N . ILE A 1 116 ? -2.277 -9.483 -7.672 1.00 96.69 116 ILE A N 1
ATOM 891 C CA . ILE A 1 116 ? -2.796 -8.112 -7.635 1.00 96.69 116 ILE A CA 1
ATOM 892 C C . ILE A 1 116 ? -1.708 -7.157 -7.135 1.00 96.69 116 ILE A C 1
ATOM 894 O O . ILE A 1 116 ? -1.164 -7.345 -6.047 1.00 96.69 116 ILE A O 1
ATOM 898 N N . LEU A 1 117 ? -1.446 -6.093 -7.891 1.00 96.44 117 LEU A N 1
ATOM 899 C CA . LEU A 1 117 ? -0.683 -4.927 -7.447 1.00 96.44 117 LEU A CA 1
ATOM 900 C C . LEU A 1 117 ? -1.657 -3.806 -7.073 1.00 96.44 117 LEU A C 1
ATOM 902 O O . LEU A 1 117 ? -2.497 -3.424 -7.885 1.00 96.44 117 LEU A O 1
ATOM 906 N N . VAL A 1 118 ? -1.523 -3.252 -5.871 1.00 95.69 118 VAL A N 1
ATOM 907 C CA . VAL A 1 118 ? -2.233 -2.043 -5.431 1.00 95.69 118 VAL A CA 1
ATOM 908 C C . VAL A 1 118 ? -1.198 -0.949 -5.203 1.00 95.69 118 VAL A C 1
ATOM 910 O O . VAL A 1 118 ? -0.293 -1.126 -4.387 1.00 95.69 118 VAL A O 1
ATOM 913 N N . SER A 1 119 ? -1.290 0.175 -5.915 1.00 93.81 119 SER A N 1
ATOM 914 C CA . SER A 1 119 ? -0.304 1.252 -5.779 1.00 93.81 119 SER A CA 1
ATOM 915 C C . SER A 1 119 ? -0.900 2.644 -5.874 1.00 93.81 119 SER A C 1
ATOM 917 O O . SER A 1 119 ? -1.687 2.894 -6.772 1.00 93.81 119 SER A O 1
ATOM 919 N N . HIS A 1 120 ? -0.403 3.592 -5.084 1.00 92.50 120 HIS A N 1
ATOM 920 C CA . HIS A 1 120 ? -0.867 4.983 -5.174 1.00 92.50 120 HIS A CA 1
ATOM 921 C C . HIS A 1 120 ? -0.371 5.717 -6.439 1.00 92.50 120 HIS A C 1
ATOM 923 O O . HIS A 1 120 ? -1.102 6.445 -7.117 1.00 92.50 120 HIS A O 1
ATOM 929 N N . GLY A 1 121 ? 0.919 5.582 -6.756 1.00 85.94 121 GLY A N 1
ATOM 930 C CA . GLY A 1 121 ? 1.548 6.231 -7.908 1.00 85.94 121 GLY A CA 1
ATOM 931 C C . GLY A 1 121 ? 1.338 5.489 -9.238 1.00 85.94 121 GLY A C 1
ATOM 932 O O . GLY A 1 121 ? 0.981 4.314 -9.255 1.00 85.94 121 GLY A O 1
ATOM 933 N N . PRO A 1 122 ? 1.601 6.144 -10.387 1.00 81.31 122 PRO A N 1
ATOM 934 C CA . PRO A 1 122 ? 1.723 5.445 -11.665 1.00 81.31 122 PRO A CA 1
ATOM 935 C C . PRO A 1 122 ? 2.978 4.560 -11.641 1.00 81.31 122 PRO A C 1
ATOM 937 O O . PRO A 1 122 ? 4.085 5.046 -11.860 1.00 81.31 122 PRO A O 1
ATOM 940 N N . MET A 1 123 ? 2.802 3.269 -11.362 1.00 88.00 123 MET A N 1
ATOM 941 C CA . MET A 1 123 ? 3.890 2.294 -11.192 1.00 88.00 123 MET A CA 1
ATOM 942 C C . MET A 1 123 ? 4.045 1.347 -12.394 1.00 88.00 123 MET A C 1
ATOM 944 O O . MET A 1 123 ? 4.254 0.156 -12.209 1.00 88.00 123 MET A O 1
ATOM 948 N N . HIS A 1 124 ? 3.955 1.857 -13.630 1.00 91.19 124 HIS A N 1
ATOM 949 C CA . HIS A 1 124 ? 3.959 1.026 -14.849 1.00 91.19 124 HIS A CA 1
ATOM 950 C C . HIS A 1 124 ? 5.195 0.126 -14.978 1.00 91.19 124 HIS A C 1
ATOM 952 O O . HIS A 1 124 ? 5.041 -1.079 -15.114 1.00 91.19 124 HIS A O 1
ATOM 958 N N . ALA A 1 125 ? 6.405 0.678 -14.835 1.00 93.25 125 ALA A N 1
ATOM 959 C CA . ALA A 1 125 ? 7.638 -0.113 -14.903 1.00 93.25 125 ALA A CA 1
ATOM 960 C C . ALA A 1 125 ? 7.716 -1.194 -13.809 1.00 93.25 125 ALA A C 1
ATOM 962 O O . ALA A 1 125 ? 8.220 -2.285 -14.048 1.00 93.25 125 ALA A O 1
ATOM 963 N N . LEU A 1 126 ? 7.201 -0.917 -12.607 1.00 94.69 126 LEU A N 1
ATOM 964 C CA . LEU A 1 126 ? 7.142 -1.926 -11.551 1.00 94.69 126 LEU A CA 1
ATOM 965 C C . LEU A 1 126 ? 6.094 -3.000 -11.867 1.00 94.69 126 LEU A C 1
ATOM 967 O O . LEU A 1 126 ? 6.352 -4.176 -11.651 1.00 94.69 126 LEU A O 1
ATOM 971 N N . A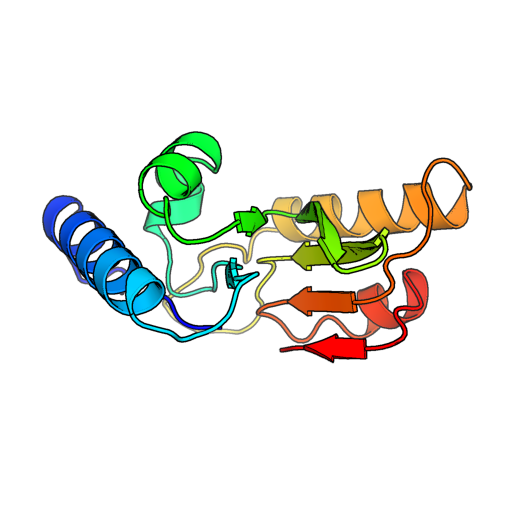LA A 1 127 ? 4.930 -2.608 -12.389 1.00 95.88 127 ALA A N 1
ATOM 972 C CA . ALA A 1 127 ? 3.892 -3.541 -12.810 1.00 95.88 127 ALA A CA 1
ATOM 973 C C . ALA A 1 127 ? 4.390 -4.459 -13.938 1.00 95.88 127 ALA A C 1
ATOM 975 O O . ALA A 1 127 ? 4.158 -5.659 -13.881 1.00 95.88 127 ALA A O 1
ATOM 976 N N . GLU A 1 128 ? 5.127 -3.931 -14.916 1.00 96.69 128 GLU A N 1
ATOM 977 C CA . GLU A 1 128 ? 5.743 -4.731 -15.983 1.00 96.69 128 GLU A CA 1
ATOM 978 C C . GLU A 1 128 ? 6.721 -5.773 -15.430 1.00 96.69 128 GLU A C 1
ATOM 980 O O . GLU A 1 128 ? 6.671 -6.929 -15.840 1.00 96.69 128 GLU A O 1
ATOM 985 N N . ARG A 1 129 ? 7.560 -5.386 -14.462 1.00 97.06 129 ARG A N 1
ATOM 986 C CA . ARG A 1 129 ? 8.525 -6.291 -13.819 1.00 97.06 129 ARG A CA 1
ATOM 987 C C . ARG A 1 129 ? 7.864 -7.346 -12.931 1.00 97.06 129 ARG A C 1
ATOM 989 O O . ARG A 1 129 ? 8.255 -8.505 -12.955 1.00 97.06 129 ARG A O 1
ATOM 996 N N . LEU A 1 130 ? 6.849 -6.958 -12.155 1.00 96.56 130 LEU A N 1
ATOM 997 C CA . LEU A 1 130 ? 6.135 -7.866 -11.248 1.00 96.56 130 LEU A CA 1
ATOM 998 C C . LEU A 1 130 ? 5.145 -8.792 -11.970 1.00 96.56 130 LEU A C 1
ATOM 1000 O O . LEU A 1 130 ? 4.780 -9.828 -11.420 1.00 96.56 130 LEU A O 1
ATOM 1004 N N . GLY A 1 131 ? 4.666 -8.404 -13.154 1.00 96.19 131 GLY A N 1
ATOM 1005 C CA . GLY A 1 131 ? 3.696 -9.162 -13.944 1.00 96.19 131 GLY A CA 1
ATOM 1006 C C . GLY A 1 131 ? 2.371 -9.492 -13.233 1.00 96.19 131 GLY A C 1
ATOM 1007 O O . GLY A 1 131 ? 1.924 -10.639 -13.336 1.00 96.19 131 GLY A O 1
ATOM 1008 N N . PRO A 1 132 ? 1.710 -8.555 -12.514 1.00 96.94 132 PRO A N 1
ATOM 1009 C CA . PRO A 1 132 ? 0.450 -8.848 -11.851 1.00 96.94 132 PRO A CA 1
ATOM 1010 C C . PRO A 1 132 ? -0.674 -9.056 -12.866 1.00 96.94 132 PRO A C 1
ATOM 1012 O O . PRO A 1 132 ? -0.703 -8.450 -13.937 1.00 96.94 132 PRO A O 1
ATOM 1015 N N . ARG A 1 133 ? -1.668 -9.864 -12.495 1.00 96.69 133 ARG A N 1
ATOM 1016 C CA . ARG A 1 133 ? -2.868 -10.073 -13.323 1.00 96.69 133 ARG A CA 1
ATOM 1017 C C . ARG A 1 133 ? -3.780 -8.849 -13.310 1.00 96.69 133 ARG A C 1
ATOM 1019 O O . ARG A 1 133 ?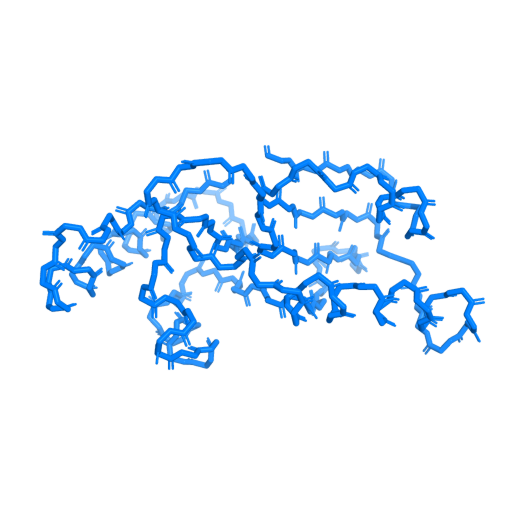 -4.498 -8.605 -14.275 1.00 96.69 133 ARG A O 1
ATOM 1026 N N . VAL A 1 134 ? -3.774 -8.106 -12.202 1.00 95.31 134 VAL A N 1
ATOM 1027 C CA . VAL A 1 134 ? -4.561 -6.885 -12.003 1.00 95.31 134 VAL A CA 1
ATOM 1028 C C . VAL A 1 134 ? -3.697 -5.823 -11.328 1.00 95.31 134 VAL A C 1
ATOM 1030 O O . VAL A 1 134 ? -3.040 -6.096 -10.325 1.00 95.31 134 VAL A O 1
ATOM 1033 N N . HIS A 1 135 ? -3.743 -4.594 -11.841 1.00 94.56 135 HIS A N 1
ATOM 1034 C CA . HIS A 1 135 ? -3.121 -3.424 -11.222 1.00 94.56 135 HIS A CA 1
ATOM 1035 C C . HIS A 1 135 ? -4.195 -2.391 -10.866 1.00 94.56 135 HIS A C 1
ATOM 1037 O O . HIS A 1 135 ? -4.902 -1.901 -11.743 1.00 94.56 135 HIS A O 1
ATOM 1043 N N . ILE A 1 136 ? -4.326 -2.086 -9.574 1.00 90.94 136 ILE A N 1
ATOM 1044 C CA . ILE A 1 136 ? -5.240 -1.082 -9.017 1.00 90.94 136 ILE A CA 1
ATOM 1045 C C . ILE A 1 136 ? -4.431 0.155 -8.610 1.00 90.94 136 ILE A C 1
ATOM 1047 O O . ILE A 1 136 ? -3.385 0.023 -7.966 1.00 90.94 136 ILE A O 1
ATOM 1051 N N . ARG A 1 137 ? -4.932 1.337 -8.982 1.00 84.81 137 ARG A N 1
ATOM 1052 C CA . ARG A 1 137 ? -4.336 2.647 -8.713 1.00 84.81 137 ARG A CA 1
ATOM 1053 C C . ARG A 1 137 ? -5.363 3.645 -8.189 1.00 84.81 137 ARG A C 1
ATOM 1055 O O . ARG A 1 137 ? -6.519 3.563 -8.663 1.00 84.81 137 ARG A O 1
#